Protein AF-A0A1I7X3C1-F1 (afdb_monomer_lite)

InterPro domains:
  IPR015526 Frizzled/secreted frizzled-related protein [PTHR11309] (18-62)
  IPR020067 Frizzled domain [PF01392] (19-62)
  IPR020067 Frizzled domain [PS50038] (19-62)
  IPR020067 Frizzled domain [SM00063] (18-85)
  IPR036790 Frizzled cysteine-rich domain superfamily [G3DSA:1.10.2000.10] (14-70)
  IPR036790 Frizzled cysteine-rich domain superfamily [SSF63501] (18-62)

Organism: Heterorhabditis bacteriophora (NCBI:txid37862)

Secondary structure (DSSP, 8-state):
-HHHHHHHHHHHHHH---EEE---GGGTTSS--EEESS-TT--SSHHHHHHHHGGGHHHHHHHHHHHHHHHTTSSSSSSSSSSSS--

Structure (mmCIF, N/CA/C/O backbone):
data_AF-A0A1I7X3C1-F1
#
_entry.id   AF-A0A1I7X3C1-F1
#
loop_
_atom_site.group_PDB
_atom_site.id
_atom_site.type_symbol
_atom_site.label_atom_id
_atom_site.label_alt_id
_atom_site.label_comp_id
_atom_site.label_asym_id
_atom_site.label_entity_id
_atom_site.label_seq_id
_atom_site.pdbx_PDB_ins_code
_atom_site.Cartn_x
_atom_site.Cartn_y
_atom_site.Cartn_z
_atom_site.occupancy
_atom_site.B_iso_or_equiv
_atom_site.auth_seq_id
_atom_site.auth_comp_id
_atom_site.auth_asym_id
_atom_site.auth_atom_id
_atom_site.pdbx_PDB_model_num
ATOM 1 N N . MET A 1 1 ? 25.742 -22.305 -26.680 1.00 62.53 1 MET A N 1
ATOM 2 C CA . MET A 1 1 ? 25.200 -22.808 -25.392 1.00 62.53 1 MET A CA 1
ATOM 3 C C . MET A 1 1 ? 25.153 -21.738 -24.299 1.00 62.53 1 MET A C 1
ATOM 5 O O . MET A 1 1 ? 24.100 -21.575 -23.711 1.00 62.53 1 MET A O 1
ATOM 9 N N . ARG A 1 2 ? 26.210 -20.941 -24.068 1.00 68.31 2 ARG A N 1
ATOM 10 C CA . ARG A 1 2 ? 26.201 -19.848 -23.066 1.00 68.31 2 ARG A CA 1
ATOM 11 C C . ARG A 1 2 ? 25.167 -18.735 -23.317 1.00 68.31 2 ARG A C 1
ATOM 13 O O . ARG A 1 2 ? 24.528 -18.295 -22.375 1.00 68.31 2 ARG A O 1
ATOM 20 N N . PHE A 1 3 ? 24.947 -18.337 -24.573 1.00 65.25 3 PHE A N 1
ATOM 21 C CA . PHE A 1 3 ? 23.920 -17.341 -24.917 1.00 65.25 3 PHE A CA 1
ATOM 22 C C . PHE A 1 3 ? 22.497 -17.796 -24.554 1.00 65.25 3 PHE A C 1
ATOM 24 O O . PHE A 1 3 ? 21.750 -17.016 -23.984 1.00 65.25 3 PHE A O 1
ATOM 31 N N . LEU A 1 4 ? 22.141 -19.065 -24.793 1.00 69.38 4 LEU A N 1
ATOM 32 C CA . LEU A 1 4 ? 20.820 -19.610 -24.437 1.00 69.38 4 LEU A CA 1
ATOM 33 C C . LEU A 1 4 ? 20.575 -19.600 -22.922 1.00 69.38 4 LEU A C 1
ATOM 35 O O . LEU A 1 4 ? 19.464 -19.318 -22.497 1.00 69.38 4 LEU A O 1
ATOM 39 N N . ILE A 1 5 ? 21.619 -19.844 -22.124 1.00 68.44 5 ILE A N 1
ATOM 40 C CA . ILE A 1 5 ? 21.567 -19.767 -20.656 1.00 68.44 5 ILE A CA 1
ATOM 41 C C . ILE A 1 5 ? 21.353 -18.313 -20.203 1.00 68.44 5 ILE A C 1
ATOM 43 O O . ILE A 1 5 ? 20.580 -18.057 -19.288 1.00 68.44 5 ILE A O 1
ATOM 47 N N . LEU A 1 6 ? 22.010 -17.334 -20.831 1.00 67.25 6 LEU A N 1
ATOM 48 C CA . LEU A 1 6 ? 21.804 -15.917 -20.502 1.00 67.25 6 LEU A CA 1
ATOM 49 C C . LEU A 1 6 ? 20.395 -15.447 -20.881 1.00 67.25 6 LEU A C 1
ATOM 51 O O . LEU A 1 6 ? 19.750 -14.782 -20.080 1.00 67.25 6 LEU A O 1
ATOM 55 N N . PHE A 1 7 ? 19.889 -15.854 -22.048 1.00 68.31 7 PHE A N 1
ATOM 56 C CA . PHE A 1 7 ? 18.508 -15.587 -22.453 1.00 68.31 7 PHE A CA 1
ATOM 57 C C . PHE A 1 7 ? 17.491 -16.288 -21.546 1.00 68.31 7 PHE A C 1
ATOM 59 O O . PHE A 1 7 ? 16.489 -15.674 -21.201 1.00 68.31 7 PHE A O 1
ATOM 66 N N . SER A 1 8 ? 17.744 -17.523 -21.102 1.00 72.69 8 SER A N 1
ATOM 67 C CA . SER A 1 8 ? 16.844 -18.230 -20.184 1.00 72.69 8 SER A CA 1
ATOM 68 C C . SER A 1 8 ? 16.828 -17.611 -18.786 1.00 72.69 8 SER A C 1
ATOM 70 O O . SER A 1 8 ? 15.766 -17.519 -18.184 1.00 72.69 8 SER A O 1
ATOM 72 N N . ASN A 1 9 ? 17.977 -17.159 -18.273 1.00 68.06 9 ASN A N 1
ATOM 73 C CA . ASN A 1 9 ? 18.058 -16.453 -16.990 1.00 68.06 9 ASN A CA 1
ATOM 74 C C . ASN A 1 9 ? 17.440 -15.052 -17.075 1.00 68.06 9 ASN A C 1
ATOM 76 O O . ASN A 1 9 ? 16.717 -14.655 -16.168 1.00 68.06 9 ASN A O 1
ATOM 80 N N . LEU A 1 10 ? 17.658 -14.331 -18.178 1.00 66.81 10 LEU A N 1
ATOM 81 C CA . LEU A 1 10 ? 17.003 -13.048 -18.437 1.00 66.81 10 LEU A CA 1
ATOM 82 C C . LEU A 1 10 ? 15.481 -13.214 -18.527 1.00 66.81 10 LEU A C 1
ATOM 84 O O . LEU A 1 10 ? 14.737 -12.432 -17.946 1.00 66.81 10 LEU A O 1
ATOM 88 N N . PHE A 1 11 ? 15.020 -14.268 -19.198 1.00 68.31 11 PHE A N 1
ATOM 89 C CA . PHE A 1 11 ? 13.604 -14.606 -19.287 1.00 68.31 11 PHE A CA 1
ATOM 90 C C . PHE A 1 11 ? 13.003 -14.954 -17.915 1.00 68.31 11 PHE A C 1
ATOM 92 O O . PHE A 1 11 ? 11.902 -14.512 -17.598 1.00 68.31 11 PHE A O 1
ATOM 99 N N . LEU A 1 12 ? 13.742 -15.682 -17.071 1.00 65.62 12 LEU A N 1
ATOM 100 C CA . LEU A 1 12 ? 13.316 -16.030 -15.710 1.00 65.62 12 LEU A CA 1
ATOM 101 C C . LEU A 1 12 ? 13.197 -14.808 -14.790 1.00 65.62 12 LEU A C 1
ATOM 103 O O . LEU A 1 12 ? 12.232 -14.713 -14.037 1.00 65.62 12 LEU A O 1
ATOM 107 N N . VAL A 1 13 ? 14.147 -13.870 -14.866 1.00 66.62 13 VAL A N 1
ATOM 108 C CA . VAL A 1 13 ? 14.128 -12.630 -14.070 1.00 66.62 13 VAL A CA 1
ATOM 109 C C . VAL A 1 13 ? 12.953 -11.731 -14.465 1.00 66.62 13 VAL A C 1
ATOM 111 O O . VAL A 1 13 ? 12.345 -11.111 -13.601 1.00 66.62 13 VAL A O 1
ATOM 114 N N . ILE A 1 14 ? 12.587 -11.689 -15.750 1.00 65.75 14 ILE A N 1
ATOM 115 C CA . ILE A 1 14 ? 11.440 -10.897 -16.225 1.00 65.75 14 ILE A CA 1
ATOM 116 C C . ILE A 1 14 ? 10.095 -11.506 -15.785 1.00 65.75 14 ILE A C 1
ATOM 118 O O . ILE A 1 14 ? 9.122 -10.776 -15.621 1.00 65.75 14 ILE A O 1
ATOM 122 N N . LEU A 1 15 ? 10.024 -12.823 -15.550 1.00 68.25 15 LEU A N 1
ATOM 123 C CA . LEU A 1 15 ? 8.788 -13.501 -15.137 1.00 68.25 15 LEU A CA 1
ATOM 124 C C . LEU A 1 15 ? 8.569 -13.528 -13.613 1.00 68.25 15 LEU A C 1
ATOM 126 O O . LEU A 1 15 ? 7.455 -13.805 -13.160 1.00 68.25 15 LEU A O 1
ATOM 130 N N . SER A 1 16 ? 9.598 -13.271 -12.797 1.00 71.06 16 SER A N 1
ATOM 131 C CA . SER A 1 16 ? 9.438 -13.305 -11.341 1.00 71.06 16 SER A CA 1
ATOM 132 C C . SER A 1 16 ? 8.595 -12.122 -10.861 1.00 71.06 16 SER A C 1
ATOM 134 O O . SER A 1 16 ? 9.044 -10.977 -10.898 1.00 71.06 16 SER A O 1
ATOM 136 N N . LYS A 1 17 ? 7.383 -12.402 -10.372 1.00 75.12 17 LYS A N 1
ATOM 137 C CA . LYS A 1 17 ? 6.551 -11.411 -9.680 1.00 75.12 17 LYS A CA 1
ATOM 138 C C . LYS A 1 17 ? 7.207 -11.057 -8.349 1.00 75.12 17 LYS A C 1
ATOM 140 O O . LYS A 1 17 ? 7.346 -11.915 -7.478 1.00 75.12 17 LYS A O 1
ATOM 145 N N . GLY A 1 18 ? 7.644 -9.809 -8.221 1.00 85.38 18 GLY A N 1
ATOM 146 C CA . GLY A 1 18 ? 8.160 -9.276 -6.966 1.00 85.38 18 GLY 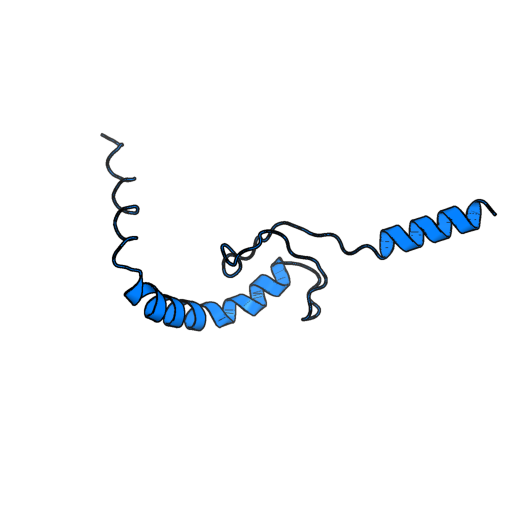A CA 1
ATOM 147 C C . GLY A 1 18 ? 7.043 -9.084 -5.940 1.00 85.38 18 GLY A C 1
ATOM 148 O O . GLY A 1 18 ? 5.881 -8.887 -6.300 1.00 85.38 18 GLY A O 1
ATOM 149 N N . CYS A 1 19 ? 7.414 -9.121 -4.661 1.00 94.69 19 CYS A N 1
ATOM 150 C CA . CYS A 1 19 ? 6.544 -8.707 -3.566 1.00 94.69 19 CYS A CA 1
ATOM 151 C C . CYS A 1 19 ? 7.011 -7.355 -3.022 1.00 94.69 19 CYS A C 1
ATOM 153 O O . CYS A 1 19 ? 8.212 -7.119 -2.888 1.00 94.69 19 CYS A O 1
ATOM 155 N N . GLU A 1 20 ? 6.066 -6.508 -2.637 1.00 95.94 20 GLU A N 1
ATOM 156 C CA . GLU A 1 20 ? 6.307 -5.208 -2.020 1.00 95.94 20 GLU A CA 1
ATOM 157 C C . GLU A 1 20 ? 5.451 -5.021 -0.754 1.00 95.94 20 GLU A C 1
ATOM 159 O O . GLU A 1 20 ? 4.390 -5.641 -0.633 1.00 95.94 20 GLU A O 1
ATOM 164 N N . PRO A 1 21 ? 5.890 -4.199 0.219 1.00 97.81 21 PRO A N 1
ATOM 165 C CA . PRO A 1 21 ? 5.116 -3.939 1.429 1.00 97.81 21 PRO A CA 1
ATOM 166 C C . PRO A 1 21 ? 3.760 -3.292 1.133 1.00 97.81 21 PRO A C 1
ATOM 168 O O . PRO A 1 21 ? 3.659 -2.416 0.274 1.00 97.81 21 PRO A O 1
ATOM 171 N N . ILE A 1 22 ? 2.725 -3.670 1.885 1.00 97.88 22 ILE A N 1
ATOM 172 C CA . ILE A 1 22 ? 1.383 -3.089 1.742 1.00 97.88 22 ILE A CA 1
ATOM 173 C C . ILE A 1 22 ? 1.386 -1.626 2.193 1.00 97.88 22 ILE A C 1
ATOM 175 O O . ILE A 1 22 ? 1.657 -1.303 3.354 1.00 97.88 22 ILE A O 1
ATOM 179 N N . THR A 1 23 ? 1.017 -0.736 1.279 1.00 97.50 23 THR A N 1
ATOM 180 C CA . THR A 1 23 ? 0.879 0.703 1.521 1.00 97.50 23 THR A CA 1
ATOM 181 C C . THR A 1 23 ? -0.581 1.145 1.607 1.00 97.50 23 THR A C 1
ATOM 183 O O . THR A 1 23 ? -0.867 2.102 2.328 1.00 97.50 23 THR A O 1
ATOM 186 N N . ILE A 1 24 ? -1.506 0.411 0.974 1.00 96.56 24 ILE A N 1
ATOM 187 C CA . ILE A 1 24 ? -2.950 0.691 0.973 1.00 96.56 24 ILE A CA 1
ATOM 188 C C . ILE A 1 24 ? -3.503 0.640 2.412 1.00 96.56 24 ILE A C 1
ATOM 190 O O . ILE A 1 24 ? -3.494 -0.436 3.018 1.00 96.56 24 ILE A O 1
ATOM 194 N N . PRO A 1 25 ? -4.023 1.753 2.974 1.00 93.25 25 PRO A N 1
ATOM 195 C CA . PRO A 1 25 ? -4.448 1.817 4.377 1.00 93.25 25 PRO A CA 1
ATOM 196 C C . PRO A 1 25 ? -5.499 0.773 4.767 1.00 93.25 25 PRO A C 1
ATOM 198 O O . PRO A 1 25 ? -5.383 0.167 5.827 1.00 93.25 25 PRO A O 1
ATOM 201 N N . LEU A 1 26 ? -6.470 0.514 3.885 1.00 92.19 26 LEU A N 1
ATOM 202 C CA . LEU A 1 26 ? -7.554 -0.447 4.119 1.00 92.19 26 LEU A CA 1
ATOM 203 C C . LEU A 1 26 ? -7.062 -1.899 4.244 1.00 92.19 26 LEU A C 1
ATOM 205 O O . LEU A 1 26 ? -7.731 -2.734 4.837 1.00 92.19 26 LEU A O 1
ATOM 209 N N . CYS A 1 27 ? -5.894 -2.209 3.678 1.00 93.94 27 CYS A N 1
ATOM 210 C CA . CYS A 1 27 ? -5.338 -3.561 3.633 1.00 93.94 27 CYS A CA 1
ATOM 211 C C . CYS A 1 27 ? -4.281 -3.805 4.724 1.0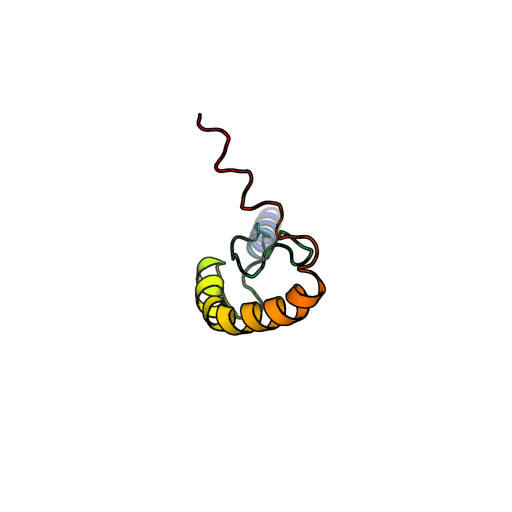0 93.94 27 CYS A C 1
ATOM 213 O O . CYS A 1 27 ? -3.577 -4.813 4.685 1.00 93.94 27 CYS A O 1
ATOM 215 N N . LYS A 1 28 ? -4.111 -2.887 5.682 1.00 93.50 28 LYS A N 1
ATOM 216 C CA . LYS A 1 28 ? -3.171 -3.066 6.798 1.00 93.50 28 LYS A CA 1
ATOM 217 C C . LYS A 1 28 ? -3.811 -3.880 7.922 1.00 93.50 28 LYS A C 1
ATOM 219 O O . LYS A 1 28 ? -4.999 -3.765 8.182 1.00 93.50 28 LYS A O 1
ATOM 224 N N . GLY A 1 29 ? -3.003 -4.686 8.615 1.00 88.81 29 GLY A N 1
ATOM 225 C CA . GLY A 1 29 ? -3.451 -5.435 9.799 1.00 88.81 29 GLY A CA 1
ATOM 226 C C . GLY A 1 29 ? -4.288 -6.687 9.509 1.00 88.81 29 GLY A C 1
ATOM 227 O O . GLY A 1 29 ? -4.789 -7.303 10.439 1.00 88.81 29 GLY A O 1
ATOM 228 N N . ILE A 1 30 ? -4.395 -7.111 8.246 1.00 90.50 30 ILE A N 1
ATOM 229 C CA . ILE A 1 30 ? -5.225 -8.253 7.810 1.00 90.50 30 ILE A CA 1
ATOM 230 C C . ILE A 1 30 ? -4.516 -9.622 7.885 1.00 90.50 30 ILE A C 1
ATOM 232 O O . ILE A 1 30 ? -4.980 -10.598 7.303 1.00 90.50 30 ILE A O 1
ATOM 236 N N . GLY A 1 31 ? -3.377 -9.707 8.584 1.00 94.44 31 GLY A N 1
ATOM 237 C CA . GLY A 1 31 ? -2.622 -10.955 8.788 1.00 94.44 31 GLY A CA 1
ATOM 238 C C . GLY A 1 31 ? -1.428 -11.183 7.849 1.00 94.44 31 GLY A C 1
ATOM 239 O O . GLY A 1 31 ? -0.751 -12.200 7.971 1.00 94.44 31 GLY A O 1
ATOM 240 N N . TYR A 1 32 ? -1.126 -10.244 6.949 1.00 95.75 32 TYR A N 1
ATOM 241 C CA . TYR A 1 32 ? 0.085 -10.235 6.116 1.00 95.75 32 TYR A CA 1
ATOM 242 C C . TYR A 1 32 ? 0.525 -8.795 5.800 1.00 95.75 32 TYR A C 1
ATOM 244 O O . TYR A 1 32 ? -0.253 -7.855 5.956 1.00 95.75 32 TYR A O 1
ATOM 252 N N . ASN A 1 33 ? 1.789 -8.605 5.402 1.00 97.50 33 ASN A N 1
ATOM 253 C CA . ASN A 1 33 ? 2.394 -7.280 5.184 1.00 97.50 33 ASN A CA 1
ATOM 254 C C . ASN A 1 33 ? 3.005 -7.075 3.787 1.00 97.50 33 ASN A C 1
ATOM 256 O O . ASN A 1 33 ? 3.468 -5.973 3.500 1.00 97.50 33 ASN A O 1
ATOM 260 N N . MET A 1 34 ? 2.998 -8.099 2.931 1.00 97.25 34 MET A N 1
ATOM 261 C CA . MET A 1 34 ? 3.542 -8.059 1.571 1.00 97.25 34 MET A CA 1
ATOM 262 C C . MET A 1 34 ? 2.444 -8.381 0.558 1.00 97.25 34 MET A C 1
ATOM 264 O O . MET A 1 34 ? 1.582 -9.217 0.817 1.00 97.25 34 MET A O 1
ATOM 268 N N . THR A 1 35 ? 2.500 -7.746 -0.606 1.00 96.12 35 THR A N 1
ATOM 269 C CA . THR A 1 35 ? 1.598 -7.976 -1.737 1.00 96.12 35 THR A CA 1
ATOM 270 C C . THR A 1 35 ? 2.398 -8.080 -3.033 1.00 96.12 35 THR A C 1
ATOM 272 O O . THR A 1 35 ? 3.523 -7.592 -3.105 1.00 96.12 35 THR A O 1
ATOM 275 N N . SER A 1 36 ? 1.850 -8.735 -4.052 1.00 95.50 36 SER A N 1
ATOM 276 C CA . SER A 1 36 ? 2.492 -8.894 -5.361 1.00 95.50 36 SER A CA 1
ATOM 277 C C . SER A 1 36 ? 1.651 -8.256 -6.455 1.00 95.50 36 SER A C 1
ATOM 279 O O . SER A 1 36 ? 0.425 -8.388 -6.436 1.00 95.50 36 SER A O 1
ATOM 281 N N . TYR A 1 37 ? 2.316 -7.662 -7.441 1.00 94.00 37 TYR A N 1
ATOM 282 C CA . TYR A 1 37 ? 1.687 -7.090 -8.629 1.00 94.00 37 TYR A CA 1
ATOM 283 C C . TYR A 1 37 ? 2.171 -7.800 -9.915 1.00 94.00 37 TYR A C 1
ATOM 285 O O . TYR A 1 37 ? 3.284 -8.337 -9.926 1.00 94.00 37 TYR A O 1
ATOM 293 N N . PRO A 1 38 ? 1.350 -7.864 -10.983 1.00 94.56 38 PRO A N 1
ATOM 294 C CA . PRO A 1 38 ? -0.037 -7.401 -11.037 1.00 94.56 38 PRO A CA 1
ATOM 295 C C . PRO A 1 38 ? -0.959 -8.227 -10.130 1.00 94.56 38 PRO A C 1
ATOM 297 O O . PRO A 1 38 ? -0.758 -9.436 -9.960 1.00 94.56 38 PRO A O 1
ATOM 300 N N . ASN A 1 39 ? -1.943 -7.568 -9.512 1.00 94.81 39 ASN A N 1
ATOM 301 C CA . ASN A 1 39 ? -2.906 -8.248 -8.642 1.00 94.81 39 ASN A CA 1
ATOM 302 C C . ASN A 1 39 ? -4.018 -8.930 -9.466 1.00 94.81 39 ASN A C 1
ATOM 304 O O . ASN A 1 39 ? -4.061 -8.828 -10.691 1.00 94.81 39 ASN A O 1
ATOM 308 N N . SER A 1 40 ? -4.929 -9.654 -8.810 1.00 94.50 40 SER A N 1
ATOM 309 C CA . SER A 1 40 ? -5.994 -10.417 -9.488 1.00 94.50 40 SER A CA 1
ATOM 310 C C . SER A 1 40 ? -6.990 -9.564 -10.280 1.00 94.50 40 SER A C 1
ATOM 312 O O . SER A 1 40 ? -7.760 -10.115 -11.060 1.00 94.50 40 SER A O 1
ATOM 314 N N . TYR A 1 41 ? -6.982 -8.246 -10.078 1.00 95.12 41 TYR A N 1
ATOM 315 C CA . TYR A 1 41 ? -7.846 -7.288 -10.765 1.00 95.12 41 TYR A CA 1
ATOM 316 C C . TYR A 1 41 ? -7.141 -6.584 -11.931 1.00 95.12 41 TYR A C 1
ATOM 318 O O . TYR A 1 41 ? -7.736 -5.729 -12.572 1.00 95.12 41 TYR A O 1
ATOM 326 N N . GLY A 1 42 ? -5.892 -6.953 -12.238 1.00 94.69 42 GLY A N 1
ATOM 327 C CA . GLY A 1 42 ? -5.149 -6.395 -13.370 1.00 94.69 42 GLY A CA 1
ATOM 328 C C . GLY A 1 42 ? -4.432 -5.079 -13.077 1.00 94.69 42 GLY A C 1
ATOM 329 O O . GLY A 1 42 ? -3.774 -4.553 -13.966 1.00 94.69 42 GLY A O 1
ATOM 330 N N . HIS A 1 43 ? -4.500 -4.576 -11.843 1.00 96.62 43 HIS A N 1
ATOM 331 C CA . HIS A 1 43 ? -3.700 -3.429 -11.430 1.00 96.62 43 HIS A CA 1
ATOM 332 C C . HIS A 1 43 ? -2.218 -3.777 -11.462 1.00 96.62 43 HIS A C 1
ATOM 334 O O . HIS A 1 43 ? -1.838 -4.850 -10.984 1.00 96.62 43 HIS A O 1
ATOM 340 N N . GLU A 1 44 ? -1.390 -2.843 -11.924 1.00 95.06 44 GLU A N 1
ATOM 341 C CA . GLU A 1 44 ? 0.073 -2.996 -11.990 1.00 95.06 44 GLU A CA 1
ATOM 342 C C . GLU A 1 44 ? 0.779 -2.364 -10.780 1.00 95.06 44 GLU A C 1
ATOM 344 O O . GLU A 1 44 ? 1.937 -2.673 -10.499 1.00 95.06 44 GLU A O 1
ATOM 349 N N . LYS A 1 45 ? 0.091 -1.480 -10.039 1.00 95.25 45 LYS A N 1
ATOM 350 C CA . LYS A 1 45 ? 0.641 -0.766 -8.873 1.00 95.25 45 LYS A CA 1
ATOM 351 C C . LYS A 1 45 ? -0.359 -0.647 -7.724 1.00 95.25 45 LYS A C 1
ATOM 353 O O . LYS A 1 45 ? -1.569 -0.564 -7.937 1.00 95.25 45 LYS A O 1
ATOM 358 N N . GLN A 1 46 ? 0.153 -0.535 -6.495 1.00 97.75 46 GLN A N 1
ATOM 359 C CA . GLN A 1 46 ? -0.674 -0.263 -5.310 1.00 97.75 46 GLN A CA 1
ATOM 360 C C . GLN A 1 46 ? -1.441 1.054 -5.364 1.00 97.75 46 GLN A C 1
ATOM 362 O O . GLN A 1 46 ? -2.541 1.113 -4.829 1.00 97.75 46 GLN A O 1
ATOM 367 N N . GLU A 1 47 ? -0.896 2.086 -6.006 1.00 96.75 47 GLU A N 1
ATOM 368 C CA . GLU A 1 47 ? -1.570 3.382 -6.145 1.00 96.75 47 GLU A CA 1
ATOM 369 C C . GLU A 1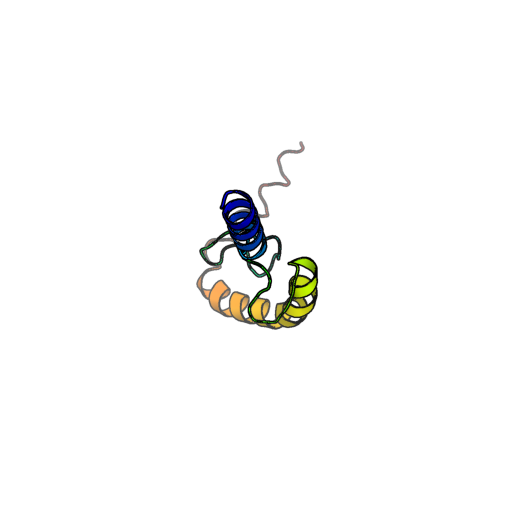 47 ? -2.894 3.250 -6.913 1.00 96.75 47 GLU A C 1
ATOM 371 O O . GLU A 1 47 ? -3.920 3.747 -6.464 1.00 96.75 47 GLU A O 1
ATOM 376 N N . GLU A 1 48 ? -2.888 2.493 -8.011 1.00 97.31 48 GLU A N 1
ATOM 377 C CA . GLU A 1 48 ? -4.061 2.234 -8.850 1.00 97.31 48 GLU A CA 1
ATOM 378 C C . GLU A 1 48 ? -5.125 1.428 -8.092 1.00 97.31 48 GLU A C 1
ATOM 380 O O . GLU A 1 48 ? -6.262 1.870 -7.934 1.00 97.31 48 GLU A O 1
ATOM 385 N N . ALA A 1 49 ? -4.719 0.297 -7.505 1.00 97.56 49 ALA A N 1
ATOM 386 C CA . ALA A 1 49 ? -5.603 -0.526 -6.682 1.00 97.56 49 ALA A CA 1
ATOM 387 C C . ALA A 1 49 ? -6.140 0.235 -5.454 1.00 97.56 49 ALA A C 1
ATOM 389 O O . ALA A 1 49 ? -7.263 0.002 -5.009 1.00 97.56 49 ALA A O 1
ATOM 390 N N . GLY A 1 50 ? -5.332 1.141 -4.897 1.00 96.56 50 GLY A N 1
ATOM 391 C CA . GLY A 1 50 ? -5.682 1.996 -3.770 1.00 96.56 50 GLY A CA 1
ATOM 392 C C . GLY A 1 50 ? -6.805 2.977 -4.100 1.00 96.56 50 GLY A C 1
ATOM 393 O O . GLY A 1 50 ? -7.674 3.194 -3.258 1.00 96.56 50 GLY A O 1
ATOM 394 N N . LEU A 1 51 ? -6.825 3.524 -5.320 1.00 96.56 51 LEU A N 1
ATOM 395 C CA . LEU A 1 51 ? -7.899 4.400 -5.796 1.00 96.56 51 LEU A CA 1
ATOM 396 C C . LEU A 1 51 ? -9.220 3.639 -5.946 1.00 96.56 51 LEU A C 1
ATOM 398 O O . LEU A 1 51 ? -10.257 4.124 -5.496 1.00 96.56 51 LEU A O 1
ATOM 402 N N . GLU A 1 52 ? -9.188 2.436 -6.521 1.00 95.88 52 GLU A N 1
ATOM 403 C CA . GLU A 1 52 ? -10.401 1.634 -6.707 1.00 95.88 52 GLU A CA 1
ATOM 404 C C . GLU A 1 52 ? -10.956 1.097 -5.392 1.00 95.88 52 GLU A C 1
ATOM 406 O O . GLU A 1 52 ? -12.162 1.154 -5.154 1.00 95.88 52 GLU A O 1
ATOM 411 N N . VAL A 1 53 ? -10.098 0.585 -4.507 1.00 95.12 53 VAL A N 1
ATOM 412 C CA . VAL A 1 53 ? -10.564 0.008 -3.241 1.00 95.12 53 VAL A CA 1
ATOM 413 C C . VAL A 1 53 ? -11.091 1.082 -2.283 1.00 95.12 53 VAL A C 1
ATOM 415 O O . VAL A 1 53 ? -11.920 0.787 -1.421 1.00 95.12 53 VAL A O 1
ATOM 418 N N . HIS A 1 54 ? -10.669 2.343 -2.452 1.00 93.00 54 HIS A N 1
ATOM 419 C CA . HIS A 1 54 ? -11.118 3.458 -1.620 1.00 93.00 54 HIS A CA 1
ATOM 420 C C . HIS A 1 54 ? -12.642 3.650 -1.659 1.00 93.00 54 HIS A C 1
ATOM 422 O O . HIS A 1 54 ? -13.230 4.071 -0.667 1.00 93.00 54 HIS A O 1
ATOM 428 N N . GLN A 1 55 ? -13.318 3.284 -2.754 1.00 93.31 55 GLN A N 1
ATOM 429 C CA . GLN A 1 55 ? -14.782 3.384 -2.839 1.00 93.31 55 GLN A CA 1
ATOM 430 C C . GLN A 1 55 ? -15.514 2.504 -1.810 1.00 93.31 55 GLN A C 1
ATOM 432 O O . GLN A 1 55 ? -16.655 2.788 -1.453 1.00 93.31 55 GLN A O 1
ATOM 437 N N . PHE A 1 56 ? -14.858 1.452 -1.311 1.00 90.69 56 PHE A N 1
ATOM 438 C CA . PHE A 1 56 ? -15.428 0.517 -0.344 1.00 90.69 56 PHE A CA 1
ATOM 439 C C . PHE A 1 56 ? -15.162 0.914 1.115 1.00 90.69 56 PHE A C 1
ATOM 441 O O . PHE A 1 56 ? -15.668 0.242 2.013 1.00 90.69 56 PHE A O 1
ATOM 448 N N . PHE A 1 57 ? -14.431 2.008 1.374 1.00 89.25 57 PHE A N 1
ATOM 449 C CA . PHE A 1 57 ? -14.169 2.495 2.737 1.00 89.25 57 PHE A CA 1
ATOM 450 C C . PHE A 1 57 ? -15.432 2.608 3.600 1.00 89.25 57 PHE A C 1
ATOM 452 O O . PHE A 1 57 ? -15.426 2.054 4.698 1.00 89.25 57 PHE A O 1
ATOM 459 N N . PRO A 1 58 ? -16.522 3.252 3.127 1.00 87.56 58 PRO A N 1
ATOM 460 C CA . PRO A 1 58 ? -17.719 3.423 3.944 1.00 87.56 58 PRO A CA 1
ATOM 461 C C . PRO A 1 58 ? -18.326 2.092 4.397 1.00 87.56 58 PRO A C 1
ATOM 463 O O . PRO A 1 58 ? -18.786 1.992 5.527 1.00 87.56 58 PRO A O 1
ATOM 466 N N . LEU A 1 59 ? -18.288 1.063 3.543 1.00 85.50 59 LEU A N 1
ATOM 467 C CA . LEU A 1 59 ? -18.841 -0.259 3.856 1.00 85.50 59 LEU A CA 1
ATOM 468 C C . LEU A 1 59 ? -17.996 -0.981 4.912 1.00 85.50 59 LEU A C 1
ATOM 470 O O . LEU A 1 59 ? -18.527 -1.516 5.885 1.00 85.50 59 LEU A O 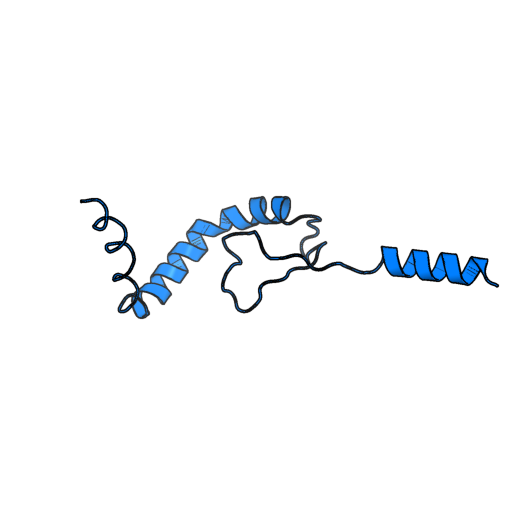1
ATOM 474 N N . VAL A 1 60 ? -16.670 -0.945 4.752 1.00 83.12 60 VAL A N 1
ATOM 475 C CA . VAL A 1 60 ? -15.741 -1.567 5.704 1.00 83.12 60 VAL A CA 1
ATOM 476 C C . VAL A 1 60 ? -15.791 -0.865 7.057 1.00 83.12 60 VAL A C 1
ATOM 478 O O . VAL A 1 60 ? -15.773 -1.535 8.085 1.00 83.12 60 VAL A O 1
ATOM 481 N N . GLU A 1 61 ? -15.893 0.465 7.084 1.00 77.56 61 GLU A N 1
ATOM 482 C CA . GLU A 1 61 ? -16.005 1.220 8.332 1.00 77.56 61 GLU A CA 1
ATOM 483 C C . GLU A 1 61 ? -17.311 0.907 9.067 1.00 77.56 61 GLU A C 1
ATOM 485 O O . GLU A 1 61 ? -17.291 0.742 10.285 1.00 77.56 61 GLU A O 1
ATOM 490 N N . THR A 1 62 ? -18.436 0.758 8.361 1.00 75.00 62 THR A N 1
ATOM 491 C CA . THR A 1 62 ? -19.707 0.386 8.999 1.00 75.00 62 THR A CA 1
ATOM 492 C C . THR A 1 62 ? -19.690 -1.031 9.564 1.00 75.00 62 THR A C 1
ATOM 494 O O . THR A 1 62 ? -20.127 -1.237 10.698 1.00 75.00 62 THR A O 1
ATOM 497 N N . ASP A 1 63 ? -19.126 -1.996 8.833 1.00 65.50 63 ASP A N 1
ATOM 498 C CA . ASP A 1 63 ? -19.035 -3.382 9.295 1.00 65.50 63 ASP A CA 1
ATOM 499 C C . ASP A 1 63 ? -18.015 -3.518 10.428 1.00 65.50 63 ASP A C 1
ATOM 501 O O . ASP A 1 63 ? -18.311 -4.113 11.465 1.00 65.50 63 ASP A O 1
ATOM 505 N N . PHE A 1 64 ? -16.838 -2.899 10.301 1.00 66.50 64 PHE A N 1
ATOM 506 C CA . PHE A 1 64 ? -15.863 -2.835 11.387 1.00 66.50 64 PHE A CA 1
ATOM 507 C C . PHE A 1 64 ? -16.392 -2.032 12.573 1.00 66.50 64 PHE A C 1
ATOM 509 O O . PHE A 1 64 ? -16.019 -2.317 13.699 1.00 66.50 64 PHE A O 1
ATOM 516 N N . ALA A 1 65 ? -17.287 -1.061 12.398 1.00 61.88 65 ALA A N 1
ATOM 517 C CA . ALA A 1 65 ? -17.954 -0.431 13.528 1.00 61.88 65 ALA A CA 1
ATOM 518 C C . ALA A 1 65 ? -18.941 -1.394 14.198 1.00 61.88 65 ALA A C 1
ATOM 520 O O . ALA A 1 65 ? -19.033 -1.373 15.420 1.00 61.88 65 ALA A O 1
ATOM 521 N N . LEU A 1 66 ? -19.622 -2.271 13.458 1.00 60.31 66 LEU A N 1
ATOM 522 C CA . LEU A 1 66 ? -20.516 -3.276 14.034 1.00 60.31 66 LEU A CA 1
ATOM 523 C C . LEU A 1 66 ? -19.732 -4.369 14.782 1.00 60.31 66 LEU A C 1
ATOM 525 O O . LEU A 1 66 ? -19.953 -4.562 15.977 1.00 60.31 66 LEU A O 1
ATOM 529 N N . TYR A 1 67 ? -18.749 -5.006 14.138 1.00 59.75 67 TYR A N 1
ATOM 530 C CA . TYR A 1 67 ? -17.854 -5.978 14.787 1.00 59.75 67 TYR A CA 1
ATOM 531 C C . TYR A 1 67 ? -16.981 -5.320 15.857 1.00 59.75 67 TYR A C 1
ATOM 533 O O . TYR A 1 67 ? -16.806 -5.839 16.955 1.00 59.75 67 TYR A O 1
ATOM 541 N N . GLY A 1 68 ? -16.478 -4.128 15.574 1.00 55.03 68 GLY A N 1
ATOM 542 C CA . GLY A 1 68 ? -15.677 -3.336 16.486 1.00 55.03 68 GLY A CA 1
ATOM 543 C C . GLY A 1 68 ? -16.484 -2.821 17.662 1.00 55.03 68 GLY A C 1
ATOM 544 O O . GLY A 1 68 ? -15.893 -2.689 18.709 1.00 55.03 68 GLY A O 1
ATOM 545 N N . THR A 1 69 ? -17.802 -2.594 17.601 1.00 51.66 69 THR A N 1
ATOM 546 C CA . THR A 1 69 ? -18.591 -2.287 18.817 1.00 51.66 69 THR A CA 1
ATOM 547 C C . THR A 1 69 ? -18.702 -3.465 19.782 1.00 51.66 69 THR A C 1
ATOM 549 O O . THR A 1 69 ? -18.898 -3.227 20.971 1.00 51.66 69 THR A O 1
ATOM 552 N N . LEU A 1 70 ? -18.490 -4.703 19.318 1.00 53.25 70 LEU A N 1
ATOM 553 C CA . LEU A 1 70 ? -18.310 -5.863 20.197 1.00 53.25 70 LEU A CA 1
ATOM 554 C C . LEU A 1 70 ? -16.907 -5.883 20.838 1.00 53.25 70 LEU A C 1
ATOM 556 O O . LEU A 1 70 ? -16.773 -6.344 21.966 1.00 53.25 70 LEU A O 1
ATOM 560 N N . SER A 1 71 ? -15.890 -5.316 20.174 1.00 48.47 71 SER A N 1
ATOM 561 C CA . SER A 1 71 ? -14.497 -5.229 20.666 1.00 48.47 71 SER A CA 1
ATOM 562 C C . SER A 1 71 ? -14.099 -3.861 21.264 1.00 48.47 71 SER A C 1
ATOM 564 O O . SER A 1 71 ? -13.041 -3.720 21.869 1.00 48.47 71 SER A O 1
ATOM 566 N N . ARG A 1 72 ? -14.938 -2.820 21.148 1.00 48.47 72 ARG A N 1
ATOM 567 C CA . ARG A 1 72 ? -14.671 -1.416 21.554 1.00 48.47 72 ARG A CA 1
ATOM 568 C C . ARG A 1 72 ? -14.736 -1.220 23.071 1.00 48.47 72 ARG A C 1
ATOM 570 O O . ARG A 1 72 ? -14.641 -0.093 23.549 1.00 48.47 72 ARG A O 1
ATOM 577 N N . GLY A 1 73 ? -14.853 -2.308 23.827 1.00 44.62 73 GLY A N 1
ATOM 578 C CA . GLY A 1 73 ? -14.587 -2.315 25.259 1.00 44.62 73 GLY A CA 1
ATOM 579 C C . GLY A 1 73 ? -13.126 -2.007 25.614 1.00 44.62 73 GLY A C 1
ATOM 580 O O . GLY A 1 73 ? -12.889 -1.611 26.749 1.00 44.62 73 GLY A O 1
ATOM 581 N N . GLU A 1 74 ? -12.163 -2.125 24.683 1.00 49.94 74 GLU A N 1
ATOM 582 C CA . GLU A 1 74 ? -10.730 -2.088 25.047 1.00 49.94 74 GLU A CA 1
ATOM 583 C C . GLU A 1 74 ? -9.863 -1.022 24.332 1.00 49.94 74 GLU A C 1
ATOM 585 O O . GLU A 1 74 ? -8.813 -0.661 24.853 1.00 49.94 74 GLU A O 1
ATOM 590 N N . GLU A 1 75 ? -10.290 -0.408 23.218 1.00 51.56 75 GLU A N 1
ATOM 591 C CA . GLU A 1 75 ? -9.422 0.507 22.427 1.00 51.56 75 GLU A CA 1
ATOM 592 C C . GLU A 1 75 ? -9.737 2.018 22.521 1.00 51.56 75 GLU A C 1
ATOM 594 O O . GLU A 1 75 ? -9.198 2.823 21.763 1.00 51.56 75 GLU A O 1
ATOM 599 N N . LYS A 1 76 ? -10.556 2.472 23.481 1.00 46.91 76 LYS A N 1
ATOM 600 C CA . LYS A 1 76 ? -10.720 3.920 23.771 1.00 46.91 76 LYS A CA 1
AT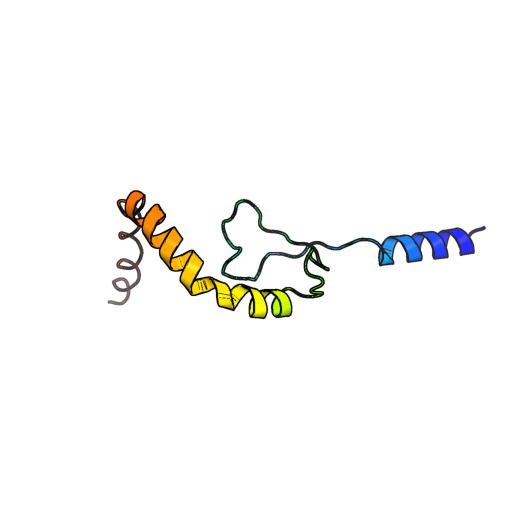OM 601 C C . LYS A 1 76 ? -9.849 4.427 24.928 1.00 46.91 76 LYS A C 1
ATOM 603 O O . LYS A 1 76 ? -10.230 5.367 25.618 1.00 46.91 76 LYS A O 1
ATOM 608 N N . MET A 1 77 ? -8.662 3.848 25.122 1.00 38.84 77 MET A N 1
ATOM 609 C CA . MET A 1 77 ? -7.708 4.304 26.148 1.00 38.84 77 MET A CA 1
ATOM 610 C C . MET A 1 77 ? -6.364 4.813 25.594 1.00 38.84 77 MET A C 1
ATOM 612 O O . MET A 1 77 ? -5.486 5.166 26.374 1.00 38.84 77 MET A O 1
ATOM 616 N N . GLN A 1 78 ? -6.182 4.930 24.271 1.00 47.19 78 GLN A N 1
ATOM 617 C CA . GLN A 1 78 ? -4.888 5.365 23.708 1.00 47.19 78 GLN A CA 1
ATOM 618 C C . GLN A 1 78 ? -4.910 6.592 22.790 1.00 47.19 78 GLN A C 1
ATOM 620 O O . GLN A 1 78 ? -3.839 7.034 22.388 1.00 47.19 78 GLN A O 1
ATOM 625 N N . SER A 1 79 ? -6.058 7.237 22.544 1.00 46.91 79 SER A N 1
ATOM 626 C CA . SER A 1 79 ? -6.060 8.533 21.833 1.00 46.91 79 SER A CA 1
ATOM 627 C C . SER A 1 79 ? -6.023 9.763 22.745 1.00 46.91 79 SER A C 1
ATOM 629 O O . SER A 1 79 ? -5.823 10.860 22.241 1.00 46.91 79 SER A O 1
ATOM 631 N N . ASN A 1 80 ? -6.176 9.613 24.067 1.00 42.81 80 ASN A N 1
ATOM 632 C CA . ASN A 1 80 ? -6.209 10.755 24.998 1.00 42.81 80 ASN A CA 1
ATOM 633 C C . ASN A 1 80 ? -4.928 10.921 25.839 1.00 42.81 80 ASN A C 1
ATOM 635 O O . ASN A 1 80 ? -4.857 11.842 26.639 1.00 42.81 80 ASN A O 1
ATOM 639 N N . HIS A 1 81 ? -3.902 10.073 25.670 1.00 40.28 81 HIS A N 1
ATOM 640 C CA . HIS A 1 81 ? -2.653 10.172 26.450 1.00 40.28 81 HIS A CA 1
ATOM 641 C C . HIS A 1 81 ? -1.484 10.850 25.701 1.00 40.28 81 HIS A C 1
ATOM 643 O O . HIS A 1 81 ? -0.411 11.038 26.267 1.00 40.28 81 HIS A O 1
ATOM 649 N N . ALA A 1 82 ? -1.664 11.249 24.436 1.00 43.34 82 ALA A N 1
ATOM 650 C CA . ALA A 1 82 ? -0.610 11.921 23.665 1.00 43.34 82 ALA A CA 1
ATOM 651 C C . ALA A 1 82 ? -0.616 13.462 23.790 1.00 43.34 82 ALA A C 1
ATOM 653 O O . ALA A 1 82 ? 0.365 14.091 23.401 1.00 43.34 82 ALA A O 1
ATOM 654 N N . GLU A 1 83 ? -1.662 14.068 24.367 1.00 50.38 83 GLU A N 1
ATOM 655 C CA . GLU A 1 83 ? -1.816 15.536 24.440 1.00 50.38 83 GLU A CA 1
ATOM 656 C C . GLU A 1 83 ? -1.350 16.144 25.792 1.00 50.38 83 GLU A C 1
ATOM 658 O O . GLU A 1 83 ? -1.116 17.344 25.878 1.00 50.38 83 GLU A O 1
ATOM 663 N N . GLU A 1 84 ? -1.114 15.348 26.848 1.00 45.16 84 GLU A N 1
ATOM 664 C CA . GLU A 1 84 ? -0.758 15.848 28.202 1.00 45.16 84 GLU A CA 1
ATOM 665 C C . GLU A 1 84 ? 0.742 15.758 28.566 1.00 45.16 84 GLU A C 1
ATOM 667 O O . GLU A 1 84 ? 1.118 15.824 29.734 1.00 45.16 84 GLU A O 1
ATOM 672 N N . ARG A 1 85 ? 1.647 15.639 27.585 1.00 52.50 85 ARG A N 1
ATOM 673 C CA . ARG A 1 85 ? 3.108 15.781 27.805 1.00 52.50 85 ARG A CA 1
ATOM 674 C C . ARG A 1 85 ? 3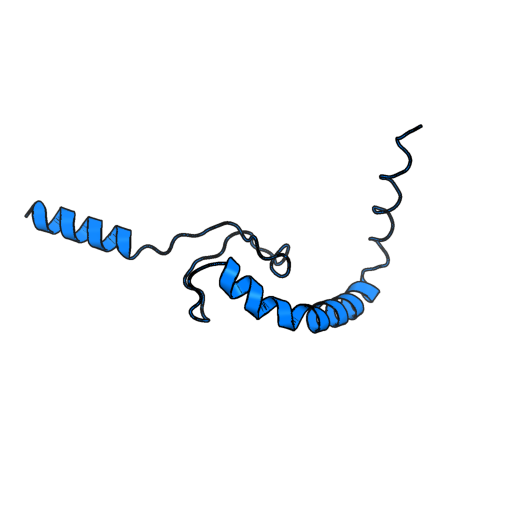.696 17.002 27.107 1.00 52.50 85 ARG A C 1
ATOM 676 O O . ARG A 1 85 ? 4.791 16.953 26.546 1.00 52.50 85 ARG A O 1
ATOM 683 N N . LYS A 1 86 ? 2.958 18.110 27.148 1.00 50.00 86 LYS A N 1
ATOM 684 C CA . LYS A 1 86 ? 3.446 19.428 26.737 1.00 50.00 86 LYS A CA 1
ATOM 685 C C . LYS A 1 86 ? 3.015 20.521 27.723 1.00 50.00 86 LYS A C 1
ATOM 687 O O . LYS A 1 86 ? 2.473 21.540 27.312 1.00 50.00 86 LYS A O 1
ATOM 692 N N . TYR A 1 87 ? 3.270 20.298 29.011 1.00 44.28 87 TYR A N 1
ATOM 693 C CA . TYR A 1 87 ? 3.475 21.348 30.013 1.00 44.28 87 TYR A CA 1
ATOM 694 C C . TYR A 1 87 ? 4.341 20.805 31.151 1.00 44.28 87 TYR A C 1
ATOM 696 O O . TYR A 1 87 ? 4.090 19.651 31.565 1.00 44.28 87 TYR A O 1
#

Sequence (87 aa):
MRFLILFSNLFLVILSKGCEPITIPLCKGIGYNMTSYPNSYGHEKQEEAGLEVHQFFPLVETDFALYGTLSRGEEKMQSNHAEERKY

pLDDT: mean 76.1, std 19.54, range [38.84, 97.88]

Foldseek 3Di:
DVVVVVVVVVVVVVPDFDKDFQPQPVPPPPPDGIDTPPDPVRDGDNVVVSVVCVVCVVVCVVVCCVVVVVVVVPPPPPPPPPPPPPD

Radius of gyration: 21.35 Å; chains: 1; bounding box: 47×44×55 Å